Protein 2HXP (pdb70)

Nearest PDB structures (foldseek):
  2hxp-assembly1_A  TM=1.007E+00  e=1.174E-29  Homo sapiens
  4y2e-assembly2_B  TM=9.713E-01  e=1.994E-22  Homo sapiens
  2oud-assembly1_A  TM=9.543E-01  e=6.697E-16  Homo sapiens
  1zzw-assembly2_B  TM=9.482E-01  e=1.706E-15  Homo sapiens
  7y4d-assembly2_B  TM=9.473E-01  e=2.190E-15  Homo sapiens

Solvent-accessible surface area: 7666 Å² total; per-residue (Å²): 98,125,7,32,76,7,32,109,40,0,22,2,4,24,21,186,10,4,49,58,90,149,9,1,78,158,36,46,4,86,2,0,0,0,0,0,55,124,34,74,27,100,37,111,198,56,77,90,27,64,53,62,62,1,57,3,13,82,166,110,10,152,55,3,39,152,19,0,82,66,0,4,131,17,0,35,78,0,44,93,112,119,18,1,0,0,0,1,2,100,69,2,37,26,48,0,5,8,0,0,1,0,4,0,1,63,87,74,167,51,48,15,106,77,0,74,81,43,0,131,218,106,26,122,77,37,56,95,27,152,90,5,67,28,26,8,92,58,16,52,155,68,65,217

Secondary structure (DSSP, 8-state):
--PEEEETTEEEE-TTGGG-HHHHHHTTEEEEEE-SSS---TTTT-TT-EEEE----GGGGGGHHHHHHHHHHHHHHHHHTT-EEEEE-SSSSSHHHHHHHHHHHHHHT--HHHHHHHHHHH-S-----HHHHHHHHHHHHHH-

B-factor: mean 27.8, std 8.23, range [13.04, 52.52]

Organism: Homo sapiens (NCBI:txid9606)

CATH classification: 3.90.190.10

Structure (mmCIF, N/CA/C/O backbone):
data_2HXP
#
_entry.id   2HXP
#
_cell.length_a   50.527
_cell.length_b   50.527
_cell.length_c   59.851
_cell.angle_alpha   90.00
_cell.angle_beta   90.00
_cell.angle_gamma   120.00
#
_symmetry.space_group_name_H-M   'P 32'
#
loop_
_entity.id
_entity.type
_entity.pdbx_description
1 polymer 'Dual specificity protein phosphatase 9'
2 non-polymer 'PHOSPHATE ION'
3 water water
#
loop_
_atom_site.group_PDB
_atom_site.id
_atom_site.type_symbol
_atom_site.label_atom_id
_atom_site.label_alt_id
_atom_site.label_comp_id
_atom_site.label_asym_id
_atom_site.label_entity_id
_atom_site.label_seq_id
_atom_site.pdbx_PDB_ins_code
_atom_site.Cartn_x
_atom_site.Cartn_y
_atom_site.Cartn_z
_atom_site.occupancy
_atom_site.B_iso_or_equiv
_atom_site.auth_seq_id
_atom_site.auth_comp_id
_atom_site.auth_asym_id
_atom_site.auth_atom_id
_atom_site.pdbx_PDB_model_num
ATOM 1 N N . SER A 1 4 ? 5.510 45.662 -3.544 1.00 45.42 202 SER A N 1
ATOM 2 C CA . SER A 1 4 ? 6.059 45.906 -4.910 1.00 45.37 202 SER A CA 1
ATOM 3 C C . SER A 1 4 ? 7.250 45.009 -5.194 1.00 44.16 202 SER A C 1
ATOM 4 O O . SER A 1 4 ? 7.279 44.295 -6.207 1.00 44.27 202 SER A O 1
ATOM 7 N N . PHE A 1 5 ? 8.229 45.044 -4.289 1.00 43.37 203 PHE A N 1
ATOM 8 C CA . PHE A 1 5 ? 9.432 44.236 -4.422 1.00 40.36 203 PHE A CA 1
ATOM 9 C C . PHE A 1 5 ? 10.113 43.977 -3.079 1.00 37.55 203 PHE A C 1
ATOM 10 O O . PHE A 1 5 ? 10.216 44.870 -2.233 1.00 36.97 203 PHE A O 1
ATOM 18 N N . PRO A 1 6 ? 10.551 42.733 -2.847 1.00 35.48 204 PRO A N 1
ATOM 19 C CA . PRO A 1 6 ? 11.232 42.424 -1.583 1.00 32.62 204 PRO A CA 1
ATOM 20 C C . PRO A 1 6 ? 12.655 42.955 -1.786 1.00 31.70 204 PRO A C 1
ATOM 21 O O . PRO A 1 6 ? 13.139 42.981 -2.920 1.00 30.24 204 PRO A O 1
ATOM 25 N N . VAL A 1 7 ? 13.322 43.394 -0.724 1.00 29.65 205 VAL A N 1
ATOM 26 C CA . VAL A 1 7 ? 14.681 43.905 -0.881 1.00 27.95 205 VAL A CA 1
ATOM 27 C C . VAL A 1 7 ? 15.687 42.774 -0.733 1.00 26.79 205 VAL A C 1
ATOM 28 O O . VAL A 1 7 ? 15.493 41.880 0.078 1.00 25.21 205 VAL A O 1
ATOM 32 N N . GLN A 1 8 ? 16.754 42.798 -1.527 1.00 25.12 206 GLN A N 1
ATOM 33 C CA . GLN A 1 8 ? 17.769 41.749 -1.440 1.00 23.52 206 GLN A CA 1
ATOM 34 C C . GLN A 1 8 ? 18.808 42.103 -0.379 1.00 22.83 206 GLN A C 1
ATOM 35 O O . GLN A 1 8 ? 19.360 43.210 -0.379 1.00 23.14 206 GLN A O 1
ATOM 41 N N . ILE A 1 9 ? 19.074 41.154 0.520 1.00 21.35 207 ILE A N 1
ATOM 42 C CA . ILE A 1 9 ? 20.023 41.365 1.611 1.00 20.06 207 ILE A CA 1
ATOM 43 C C . ILE A 1 9 ? 21.418 40.836 1.285 1.00 19.05 207 ILE A C 1
ATOM 44 O O . ILE A 1 9 ? 22.410 41.529 1.492 1.00 20.77 207 ILE A O 1
ATOM 49 N N . LEU A 1 10 ? 21.472 39.594 0.823 1.00 20.01 208 LEU A N 1
ATOM 50 C CA . LEU A 1 10 ? 22.703 38.943 0.391 1.00 22.01 208 LEU A CA 1
ATOM 51 C C . LEU A 1 10 ? 22.308 38.284 -0.930 1.00 22.47 208 LEU A C 1
ATOM 52 O O . LEU A 1 10 ? 21.122 38.072 -1.192 1.00 23.32 208 LEU A O 1
ATOM 57 N N . PRO A 1 11 ? 23.286 37.951 -1.780 1.00 21.97 209 PRO A N 1
ATOM 58 C CA . PRO A 1 11 ? 22.901 37.313 -3.040 1.00 21.50 209 PRO A CA 1
ATOM 59 C C . PRO A 1 11 ? 21.949 36.123 -2.813 1.00 21.07 209 PRO A C 1
ATOM 60 O O . PRO A 1 11 ? 22.265 35.190 -2.074 1.00 19.41 209 PRO A O 1
ATOM 64 N N . ASN A 1 12 ? 20.781 36.191 -3.445 1.00 20.92 210 ASN A N 1
ATOM 65 C CA . ASN A 1 12 ? 19.736 35.165 -3.364 1.00 20.58 210 ASN A CA 1
ATOM 66 C C . ASN A 1 12 ? 18.888 35.182 -2.092 1.00 20.03 210 ASN A C 1
ATOM 67 O O . ASN A 1 12 ? 17.964 34.383 -1.955 1.00 20.61 210 ASN A O 1
ATOM 72 N N . LEU A 1 13 ? 19.196 36.091 -1.172 1.00 20.31 211 LEU A N 1
ATOM 73 C CA . LEU A 1 13 ? 18.440 36.199 0.077 1.00 18.83 211 LEU A CA 1
ATOM 74 C C . LEU A 1 13 ? 17.604 37.477 0.043 1.00 17.37 211 LEU A C 1
ATOM 75 O O . LEU A 1 13 ? 18.151 38.575 0.044 1.00 18.62 211 LEU A O 1
ATOM 80 N N . TYR A 1 14 ? 16.281 37.324 0.021 1.00 17.71 212 TYR A N 1
ATOM 81 C CA . TYR A 1 14 ? 15.367 38.465 -0.036 1.00 18.15 212 TYR A CA 1
ATOM 82 C C . TYR A 1 14 ? 14.528 38.605 1.227 1.00 18.83 212 TYR A C 1
ATOM 83 O O . TYR A 1 14 ? 14.146 37.613 1.835 1.00 17.66 212 TYR A O 1
ATOM 92 N N . LEU A 1 15 ? 14.233 39.847 1.595 1.00 19.88 213 LEU A N 1
ATOM 93 C CA . LEU A 1 15 ? 13.449 40.159 2.791 1.00 20.75 213 LEU A CA 1
ATOM 94 C C . LEU A 1 15 ? 12.153 40.846 2.365 1.00 22.58 213 LEU A C 1
ATOM 95 O O . LEU A 1 15 ? 12.198 41.861 1.675 1.00 23.89 213 LEU A O 1
ATOM 100 N N . GLY A 1 16 ? 10.999 40.317 2.774 1.00 22.38 214 GLY A N 1
ATOM 101 C CA . GLY A 1 16 ? 9.764 40.944 2.333 1.00 24.24 214 GLY A CA 1
ATOM 102 C C . GLY A 1 16 ? 8.541 40.880 3.219 1.00 21.47 214 GLY A C 1
ATOM 103 O O . GLY A 1 16 ? 8.624 40.562 4.404 1.00 21.51 214 GLY A O 1
ATOM 104 N N . SER A 1 17 ? 7.392 41.168 2.613 1.00 21.92 215 SER A N 1
ATOM 105 C CA . SER A 1 17 ? 6.109 41.193 3.314 1.00 20.35 215 SER A CA 1
ATOM 106 C C . SER A 1 17 ? 5.145 40.123 2.828 1.00 19.26 215 SER A C 1
ATOM 107 O O . SER A 1 17 ? 5.415 39.412 1.867 1.00 20.32 215 SER A O 1
ATOM 110 N N . ALA A 1 18 ? 3.994 40.047 3.490 1.00 20.79 216 ALA A N 1
ATOM 111 C CA . ALA A 1 18 ? 2.963 39.079 3.130 1.00 23.02 216 ALA A CA 1
ATOM 112 C C . ALA A 1 18 ? 2.457 39.375 1.718 1.00 23.08 216 ALA A C 1
ATOM 113 O O . ALA A 1 18 ? 1.996 38.486 1.008 1.00 25.10 216 ALA A O 1
ATOM 115 N N . ARG A 1 19 ? 2.550 40.636 1.318 1.00 24.95 217 ARG A N 1
ATOM 116 C CA . ARG A 1 19 ? 2.128 41.047 -0.017 1.00 25.95 217 ARG A CA 1
ATOM 117 C C . ARG A 1 19 ? 3.090 40.403 -1.019 1.00 24.34 217 ARG A C 1
ATOM 118 O O . ARG A 1 19 ? 2.680 39.823 -2.031 1.00 22.17 217 ARG A O 1
ATOM 126 N N . ASP A 1 20 ? 4.381 40.475 -0.709 1.00 23.77 218 ASP A N 1
ATOM 127 C CA . ASP A 1 20 ? 5.393 39.900 -1.573 1.00 23.66 218 ASP A CA 1
ATOM 128 C C . ASP A 1 20 ? 5.227 38.396 -1.702 1.00 23.06 218 ASP A C 1
ATOM 129 O O . ASP A 1 20 ? 5.554 37.814 -2.733 1.00 23.85 218 ASP A O 1
ATOM 134 N N . SER A 1 21 ? 4.717 37.761 -0.652 1.00 22.65 219 SER A N 1
ATOM 135 C CA . SER A 1 21 ? 4.566 36.314 -0.668 1.00 22.60 219 SER A CA 1
ATOM 136 C C . SER A 1 21 ? 3.478 35.830 -1.612 1.00 21.96 219 SER A C 1
ATOM 137 O O . SER A 1 21 ? 3.437 34.650 -1.947 1.00 21.53 219 SER A O 1
ATOM 140 N N . ALA A 1 22 ? 2.615 36.741 -2.057 1.00 23.29 220 ALA A N 1
ATOM 141 C CA . ALA A 1 22 ? 1.516 36.372 -2.950 1.00 23.89 220 ALA A CA 1
ATOM 142 C C . ALA A 1 22 ? 1.689 36.847 -4.393 1.00 25.93 220 ALA A C 1
ATOM 143 O O . ALA A 1 22 ? 0.781 36.680 -5.214 1.00 25.03 220 ALA A O 1
ATOM 145 N N . ASN A 1 23 ? 2.843 37.435 -4.701 1.00 26.77 221 ASN A N 1
ATOM 146 C CA . ASN A 1 23 ? 3.107 37.939 -6.047 1.00 29.04 221 ASN A CA 1
ATOM 147 C C . ASN A 1 23 ? 3.933 36.955 -6.876 1.00 29.61 221 AS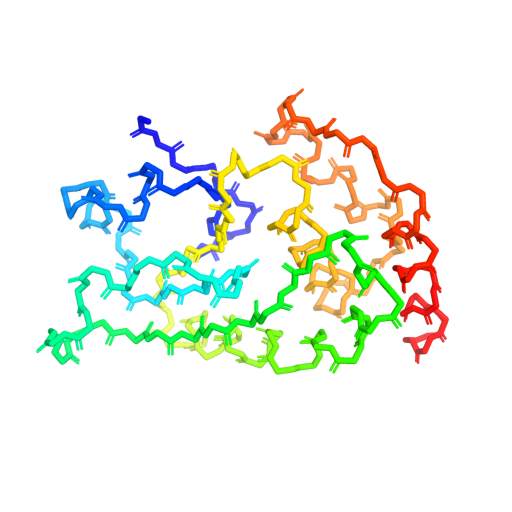N A C 1
ATOM 148 O O . ASN A 1 23 ? 5.164 37.032 -6.907 1.00 28.32 221 ASN A O 1
ATOM 153 N N . LEU A 1 24 ? 3.254 36.043 -7.560 1.00 29.27 222 LEU A N 1
ATOM 154 C CA . LEU A 1 24 ? 3.925 35.028 -8.357 1.00 31.69 222 LEU A CA 1
ATOM 155 C C . LEU A 1 24 ? 4.830 35.608 -9.439 1.00 32.84 222 LEU A C 1
ATOM 156 O O . LEU A 1 24 ? 5.843 35.008 -9.788 1.00 32.25 222 LEU A O 1
ATOM 161 N N . GLU A 1 25 ? 4.447 36.771 -9.963 1.00 34.85 223 GLU A N 1
ATOM 162 C CA . GLU A 1 25 ? 5.213 37.452 -11.002 1.00 36.96 223 GLU A CA 1
ATOM 163 C C . GLU A 1 25 ? 6.519 38.010 -10.419 1.00 36.29 223 GLU A C 1
ATOM 164 O O . GLU A 1 25 ? 7.575 37.934 -11.048 1.00 36.34 223 GLU A O 1
ATOM 170 N N . SER A 1 26 ? 6.435 38.566 -9.214 1.00 35.65 224 SER A N 1
ATOM 171 C CA . SER A 1 26 ? 7.601 39.146 -8.554 1.00 35.28 224 SER A CA 1
ATOM 172 C C . SER A 1 26 ? 8.597 38.082 -8.116 1.00 34.98 224 SER A C 1
ATOM 173 O O . SER A 1 26 ? 9.813 38.308 -8.153 1.00 35.10 224 SER A O 1
ATOM 176 N N . LEU A 1 27 ? 8.076 36.926 -7.710 1.00 33.21 225 LEU A N 1
ATOM 177 C CA . LEU A 1 27 ? 8.895 35.795 -7.269 1.00 32.01 225 LEU A CA 1
ATOM 178 C C . LEU A 1 27 ? 9.602 35.145 -8.458 1.00 33.36 225 LEU A C 1
ATOM 179 O O . LEU A 1 27 ? 10.705 34.616 -8.319 1.00 31.48 225 LEU A O 1
ATOM 184 N N . ALA A 1 28 ? 8.961 35.184 -9.626 1.00 32.77 226 ALA A N 1
ATOM 185 C CA . ALA A 1 28 ? 9.552 34.615 -10.834 1.00 34.34 226 ALA A CA 1
ATOM 186 C C . ALA A 1 28 ? 10.731 35.486 -11.262 1.00 34.27 226 ALA A C 1
ATOM 187 O O . ALA A 1 28 ? 11.824 34.983 -11.520 1.00 36.04 226 ALA A O 1
ATOM 189 N N . LYS A 1 29 ? 10.496 36.792 -11.329 1.00 35.10 227 LYS A N 1
ATOM 190 C CA . LYS A 1 29 ? 11.520 37.766 -11.702 1.00 36.43 227 LYS A CA 1
ATOM 191 C C . LYS A 1 29 ? 12.778 37.615 -10.853 1.00 35.72 227 LYS A C 1
ATOM 192 O O . LYS A 1 29 ? 13.892 37.676 -11.366 1.00 35.60 227 LYS A O 1
ATOM 198 N N . LEU A 1 30 ? 12.598 37.408 -9.552 1.00 34.42 228 LEU A N 1
ATOM 199 C CA . LEU A 1 30 ? 13.738 37.290 -8.652 1.00 32.49 228 LEU A CA 1
ATOM 200 C C . LEU A 1 30 ? 14.299 35.881 -8.481 1.00 31.93 228 LEU A C 1
ATOM 201 O O . LEU A 1 30 ? 15.252 35.683 -7.726 1.00 32.83 228 LEU A O 1
ATOM 206 N N . GLY A 1 31 ? 13.719 34.911 -9.177 1.00 29.68 229 GLY A N 1
ATOM 207 C CA . GLY A 1 31 ? 14.198 33.539 -9.080 1.00 29.07 229 GLY A CA 1
ATOM 208 C C . GLY A 1 31 ? 14.016 32.870 -7.725 1.00 29.11 229 GLY A C 1
ATOM 209 O O . GLY A 1 31 ? 14.768 31.959 -7.360 1.00 27.62 229 GLY A O 1
ATOM 210 N N . ILE A 1 32 ? 13.004 33.315 -6.991 1.00 27.78 230 ILE A N 1
ATOM 211 C CA . ILE A 1 32 ? 12.695 32.787 -5.666 1.00 27.34 230 ILE A CA 1
ATOM 212 C C . ILE A 1 32 ? 11.787 31.562 -5.745 1.00 27.41 230 ILE A C 1
ATOM 213 O O . ILE A 1 32 ? 10.703 31.632 -6.315 1.00 27.45 230 ILE A O 1
ATOM 218 N N . ARG A 1 33 ? 12.246 30.440 -5.192 1.00 26.40 231 ARG A N 1
ATOM 219 C CA . ARG A 1 33 ? 11.468 29.202 -5.176 1.00 28.99 231 ARG A CA 1
ATOM 220 C C . ARG A 1 33 ? 11.327 28.686 -3.747 1.00 27.48 231 ARG A C 1
ATOM 221 O O . ARG A 1 33 ? 10.640 27.693 -3.503 1.00 28.33 231 ARG A O 1
ATOM 229 N N . TYR A 1 34 ? 11.989 29.362 -2.811 1.00 25.30 232 TYR A N 1
ATOM 230 C CA . TYR A 1 34 ? 11.952 28.990 -1.399 1.00 23.81 232 TYR A CA 1
ATOM 231 C C . TYR A 1 34 ? 11.325 30.123 -0.617 1.00 21.33 232 TYR A C 1
ATOM 232 O O . TYR A 1 34 ? 11.671 31.285 -0.816 1.00 21.78 232 TYR A O 1
ATOM 241 N N . ILE A 1 35 ? 10.400 29.792 0.275 1.00 19.72 233 ILE A N 1
ATOM 242 C CA . ILE A 1 35 ? 9.742 30.818 1.059 1.00 19.38 233 ILE A CA 1
ATOM 243 C C . ILE A 1 35 ? 9.695 30.490 2.546 1.00 17.24 233 ILE A C 1
ATOM 244 O O . ILE A 1 35 ? 9.160 29.462 2.942 1.00 18.25 233 ILE A O 1
ATOM 249 N N . LEU A 1 36 ? 10.285 31.368 3.353 1.00 18.11 234 LEU A N 1
ATOM 250 C CA . LEU A 1 36 ? 10.296 31.196 4.804 1.00 17.02 234 LEU A CA 1
ATOM 251 C C . LEU A 1 36 ? 9.245 32.130 5.390 1.00 16.34 234 LEU A C 1
ATOM 252 O O . LEU A 1 36 ? 9.446 33.336 5.469 1.00 16.98 234 LEU A O 1
ATOM 257 N N . ASN A 1 37 ? 8.119 31.542 5.782 1.00 17.33 235 ASN A N 1
ATOM 258 C CA . ASN A 1 37 ? 6.986 32.255 6.358 1.00 17.47 235 ASN A CA 1
ATOM 259 C C . ASN A 1 37 ? 7.167 32.284 7.877 1.00 18.05 235 ASN A C 1
ATOM 260 O O . ASN A 1 37 ? 6.935 31.286 8.559 1.00 18.57 235 ASN A O 1
ATOM 265 N N . VAL A 1 38 ? 7.591 33.424 8.408 1.00 17.04 236 VAL A N 1
ATOM 266 C CA . VAL A 1 38 ? 7.819 33.505 9.841 1.00 19.79 236 VAL A CA 1
ATOM 267 C C . VAL A 1 38 ? 6.628 34.044 10.620 1.00 19.65 236 VAL A C 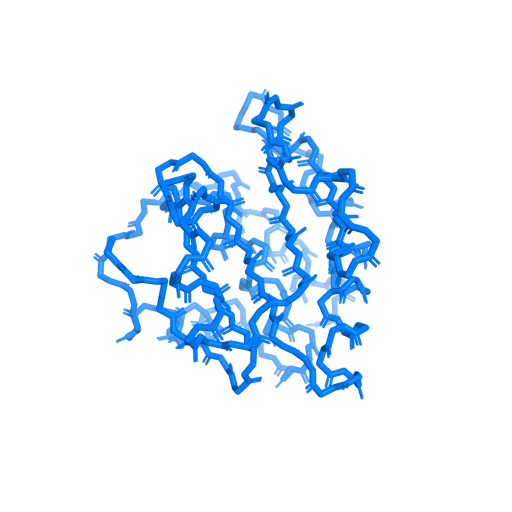1
ATOM 268 O O . VAL A 1 38 ? 6.730 35.024 11.367 1.00 21.93 236 VAL A O 1
ATOM 272 N N . THR A 1 39 ? 5.494 33.382 10.428 1.00 18.23 237 THR A N 1
ATOM 273 C CA . THR A 1 39 ? 4.259 33.725 11.117 1.00 17.63 237 THR A CA 1
ATOM 274 C C . THR A 1 39 ? 3.555 32.411 11.432 1.00 17.95 237 THR A C 1
ATOM 275 O O . THR A 1 39 ? 3.786 31.395 10.779 1.00 18.16 237 THR A O 1
ATOM 279 N N . PRO A 1 40 ? 2.694 32.415 12.450 1.00 21.49 238 PRO A N 1
ATOM 280 C CA . PRO A 1 40 ? 1.970 31.197 12.815 1.00 22.40 238 PRO A CA 1
ATOM 281 C C . PRO A 1 40 ? 0.774 30.936 11.906 1.00 23.85 238 PRO A C 1
ATOM 282 O O . PRO A 1 40 ? 0.351 29.798 11.743 1.00 24.39 238 PRO A O 1
ATOM 286 N N . ASN A 1 41 ? 0.260 31.996 11.287 1.00 24.81 239 ASN A N 1
ATOM 287 C CA . ASN A 1 41 ? -0.961 31.890 10.505 1.00 27.39 239 ASN A CA 1
ATOM 288 C C . ASN A 1 41 ? -1.085 32.351 9.058 1.00 26.76 239 ASN A C 1
ATOM 289 O O . ASN A 1 41 ? -2.147 32.143 8.458 1.00 27.02 239 ASN A O 1
ATOM 294 N N . LEU A 1 42 ? -0.068 32.975 8.470 1.00 24.40 240 LEU A N 1
ATOM 295 C CA . LEU A 1 42 ? -0.243 33.417 7.082 1.00 22.68 240 LEU A CA 1
ATOM 296 C C . LEU A 1 42 ? -0.235 32.246 6.108 1.00 21.07 240 LEU A C 1
ATOM 297 O O . LEU A 1 42 ? 0.407 31.233 6.342 1.00 20.59 240 LEU A O 1
ATOM 302 N N . PRO A 1 43 ? -0.957 32.383 4.987 1.00 22.07 241 PRO A N 1
ATOM 303 C CA . PRO A 1 43 ? -1.052 31.345 3.956 1.00 21.75 241 PRO A CA 1
ATOM 304 C C . PRO A 1 43 ? 0.249 31.106 3.198 1.00 22.31 241 PRO A C 1
ATOM 305 O O . PRO A 1 43 ? 1.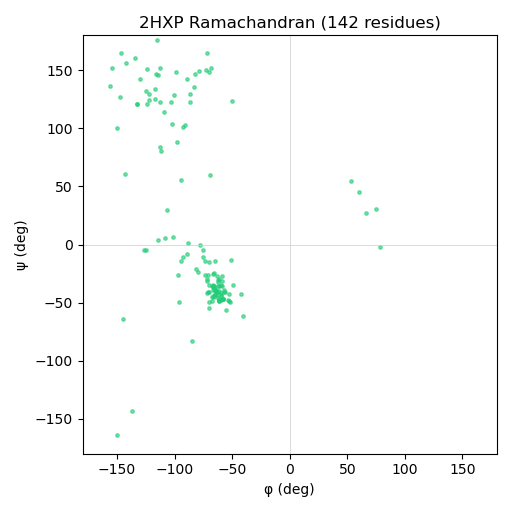074 32.009 3.075 1.00 20.85 241 PRO A O 1
ATOM 309 N N . ASN A 1 44 ? 0.414 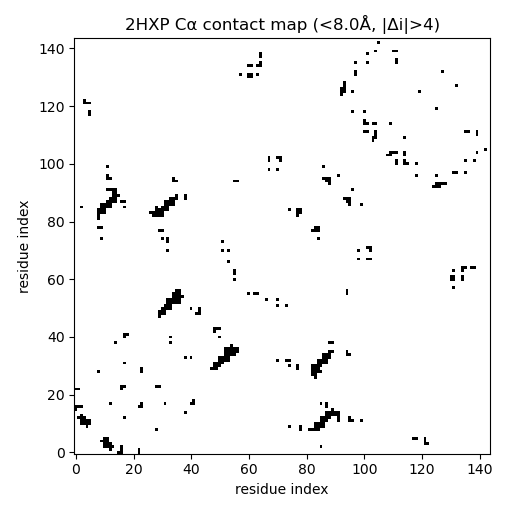29.880 2.703 1.00 21.12 242 ASN A N 1
ATOM 310 C CA . ASN A 1 44 ? 1.551 29.502 1.866 1.00 22.67 242 ASN A CA 1
ATOM 311 C C . ASN A 1 44 ? 0.878 29.261 0.520 1.00 23.15 242 ASN A C 1
ATOM 312 O O . ASN A 1 44 ? 0.583 28.130 0.121 1.00 24.39 242 ASN A O 1
ATOM 317 N N . PHE A 1 45 ? 0.632 30.371 -0.160 1.00 24.58 243 PHE A N 1
ATOM 318 C CA . PHE A 1 45 ? -0.075 30.395 -1.434 1.00 26.22 243 PHE A CA 1
ATOM 319 C C . PHE A 1 45 ? 0.238 29.351 -2.489 1.00 26.94 243 PHE A C 1
ATOM 320 O O . PHE A 1 45 ? -0.675 28.799 -3.116 1.00 26.16 243 PHE A O 1
ATOM 328 N N . PHE A 1 46 ? 1.515 29.054 -2.684 1.00 26.72 244 PHE A N 1
ATOM 329 C CA . PHE A 1 46 ? 1.893 28.114 -3.729 1.00 26.67 244 PHE A CA 1
ATOM 330 C C . PHE A 1 46 ? 2.342 26.756 -3.208 1.00 28.40 244 PHE A C 1
ATOM 331 O O . PHE A 1 46 ? 3.151 26.071 -3.831 1.00 27.46 244 PHE A O 1
ATOM 339 N N . GLU A 1 47 ? 1.795 26.368 -2.063 1.00 30.01 245 GLU A N 1
ATOM 340 C CA . GLU A 1 47 ? 2.144 25.103 -1.440 1.00 33.04 245 GLU A CA 1
ATOM 341 C C . GLU A 1 47 ? 1.876 23.895 -2.329 1.00 34.57 245 GLU A C 1
ATOM 342 O O . GLU A 1 47 ? 2.641 22.929 -2.309 1.00 34.95 245 GLU A O 1
ATOM 348 N N . LYS A 1 48 ? 0.809 23.942 -3.121 1.00 35.08 246 LYS A N 1
ATOM 349 C CA . LYS A 1 48 ? 0.493 22.809 -3.989 1.00 37.35 246 LYS A CA 1
ATOM 350 C C . LYS A 1 48 ? 1.406 22.719 -5.213 1.00 38.32 246 LYS A C 1
ATOM 351 O O . LYS A 1 48 ? 1.344 21.749 -5.982 1.00 38.17 246 LYS A O 1
ATOM 357 N N . ASN A 1 49 ? 2.273 23.720 -5.363 1.00 38.28 247 ASN A N 1
ATOM 358 C CA . ASN A 1 49 ? 3.215 23.800 -6.483 1.00 38.93 247 ASN A CA 1
ATOM 359 C C . ASN A 1 49 ? 4.571 23.158 -6.125 1.00 39.91 247 ASN A C 1
ATOM 360 O O . ASN A 1 49 ? 5.404 23.778 -5.460 1.00 39.59 247 ASN A O 1
ATOM 365 N N . GLY A 1 50 ? 4.790 21.927 -6.588 1.00 39.78 248 GLY A N 1
ATOM 366 C CA . GLY A 1 50 ? 6.029 21.209 -6.303 1.00 39.58 248 GLY A CA 1
ATOM 367 C C . GLY A 1 50 ? 7.334 21.945 -6.580 1.00 39.10 248 GLY A C 1
ATOM 368 O O . GLY A 1 50 ? 8.403 21.495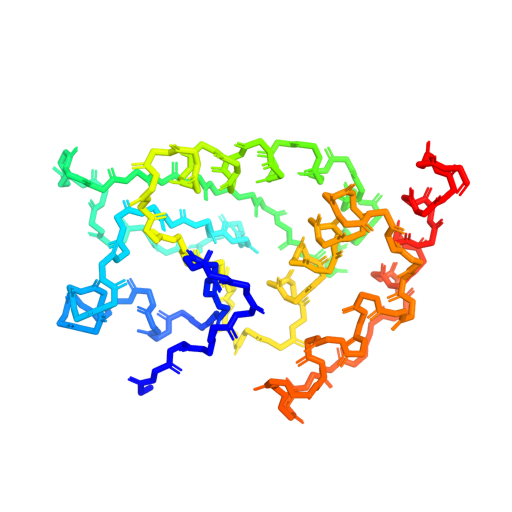 -6.152 1.00 39.91 248 GLY A O 1
ATOM 369 N N . ASP A 1 51 ? 7.263 23.063 -7.296 1.00 38.45 249 ASP A N 1
ATOM 370 C CA . ASP A 1 51 ? 8.454 23.848 -7.613 1.00 38.02 249 ASP A CA 1
ATOM 371 C C . ASP A 1 51 ? 8.847 24.745 -6.446 1.00 36.25 249 ASP A C 1
ATOM 372 O O . ASP A 1 51 ? 9.991 25.186 -6.352 1.00 36.40 249 ASP A O 1
ATOM 377 N N . PHE A 1 52 ? 7.896 25.014 -5.558 1.00 34.14 250 PHE A N 1
ATOM 378 C CA . PHE A 1 52 ? 8.182 25.863 -4.408 1.00 32.25 250 PHE A CA 1
ATOM 379 C C . PHE A 1 52 ? 8.467 25.053 -3.164 1.00 30.51 250 PHE A C 1
ATOM 380 O O . PHE A 1 52 ? 7.933 23.964 -2.980 1.00 29.74 250 PHE A O 1
ATOM 388 N N . HIS A 1 53 ? 9.316 25.593 -2.299 1.00 28.27 251 HIS A N 1
ATOM 389 C CA . HIS A 1 53 ? 9.636 24.917 -1.056 1.00 26.65 251 HIS A CA 1
ATOM 390 C C . HIS A 1 53 ? 9.265 25.872 0.064 1.00 25.24 251 HIS A C 1
ATOM 391 O O . HIS A 1 53 ? 9.723 27.015 0.072 1.00 22.74 251 HIS A O 1
ATOM 398 N N . TYR A 1 54 ? 8.419 25.412 0.985 1.00 22.40 252 TYR A N 1
ATOM 399 C CA . TYR A 1 54 ? 7.985 26.236 2.109 1.00 21.96 252 TYR A CA 1
ATOM 400 C C . TYR A 1 54 ? 8.476 25.771 3.465 1.00 21.46 252 TYR A C 1
ATOM 401 O O . TYR A 1 54 ? 8.702 24.585 3.685 1.00 21.14 252 TYR A O 1
ATOM 410 N N . LYS A 1 55 ? 8.613 26.739 4.370 1.00 20.89 253 LYS A N 1
ATOM 411 C CA . LYS A 1 55 ? 9.014 26.510 5.754 1.00 22.30 253 LYS A CA 1
ATOM 412 C C . LYS A 1 55 ? 8.284 27.578 6.562 1.00 22.00 253 LYS A C 1
ATOM 413 O O . LYS A 1 55 ? 8.360 28.766 6.247 1.00 20.17 253 LYS A O 1
ATOM 419 N N . GLN A 1 56 ? 7.558 27.163 7.589 1.00 20.85 254 GLN A N 1
ATOM 420 C CA . GLN A 1 56 ? 6.833 28.130 8.399 1.00 21.45 254 GLN A CA 1
ATOM 421 C C . GLN A 1 56 ? 7.212 27.999 9.859 1.00 20.99 254 GLN A C 1
ATOM 422 O O . GLN A 1 56 ? 7.261 26.895 10.397 1.00 21.26 254 GLN A O 1
ATOM 428 N N . ILE A 1 57 ? 7.506 29.134 10.482 1.00 20.44 255 ILE A N 1
ATOM 429 C CA . ILE A 1 57 ? 7.883 29.174 11.886 1.00 21.83 255 ILE A CA 1
ATOM 430 C C . ILE A 1 57 ? 6.934 30.126 12.596 1.00 20.92 255 ILE A C 1
ATOM 431 O O . ILE A 1 57 ? 6.864 31.305 12.253 1.00 20.67 255 ILE A O 1
ATOM 436 N N . PRO A 1 58 ? 6.199 29.623 13.602 1.00 20.52 256 PRO A N 1
ATOM 437 C CA . PRO A 1 58 ? 5.230 30.390 14.379 1.00 20.21 256 PRO A CA 1
ATOM 438 C C . PRO A 1 58 ? 5.806 31.452 15.309 1.00 23.53 256 PRO A C 1
ATOM 439 O O . PRO A 1 58 ? 5.599 31.393 16.523 1.00 22.98 256 PRO A O 1
ATOM 443 N N . ILE A 1 59 ? 6.519 32.421 14.747 1.00 24.02 257 ILE A N 1
ATOM 444 C CA . ILE A 1 59 ? 7.104 33.486 15.549 1.00 25.70 257 ILE A CA 1
ATOM 445 C C . ILE A 1 59 ? 6.086 34.593 15.820 1.00 27.49 257 ILE A C 1
ATOM 446 O O . ILE A 1 59 ? 5.354 35.007 14.923 1.00 26.12 257 ILE A O 1
ATOM 451 N N . SER A 1 60 ? 6.038 35.063 17.065 1.00 29.62 258 SER A N 1
ATOM 452 C CA . SER A 1 60 ? 5.115 36.122 17.434 1.00 31.73 258 SER A CA 1
ATOM 453 C C . SER A 1 60 ? 5.645 36.900 18.627 1.00 33.47 258 SER A C 1
ATOM 454 O O . SER A 1 60 ? 6.386 36.365 19.457 1.00 33.33 258 SER A O 1
ATOM 457 N N . ASP A 1 61 ? 5.259 38.166 18.714 1.00 34.62 259 ASP A N 1
ATOM 458 C CA . ASP A 1 61 ? 5.699 38.994 19.821 1.00 36.84 259 ASP A CA 1
ATOM 459 C C . ASP A 1 61 ? 4.961 38.605 21.098 1.00 37.81 259 ASP A C 1
ATOM 460 O O . ASP A 1 61 ? 5.370 38.975 22.205 1.00 37.54 259 ASP A O 1
ATOM 465 N N . HIS A 1 62 ? 3.882 37.834 20.942 1.00 37.69 260 HIS A N 1
ATOM 466 C CA . HIS A 1 62 ? 3.102 37.361 22.089 1.00 39.12 260 HIS A CA 1
ATOM 467 C C . HIS A 1 62 ? 3.946 36.385 22.906 1.00 38.88 260 HIS A C 1
ATOM 468 O O . HIS A 1 62 ? 3.728 36.205 24.106 1.00 39.39 260 HIS A O 1
ATOM 475 N N . TRP A 1 63 ? 4.913 35.754 22.251 1.00 37.70 261 TRP A N 1
ATOM 476 C CA . TRP A 1 63 ? 5.807 34.812 22.919 1.00 37.35 261 TRP A CA 1
ATOM 477 C C . TRP A 1 63 ? 7.199 34.959 22.335 1.00 38.61 261 TRP A C 1
ATOM 478 O O . TRP A 1 63 ? 7.766 34.023 21.764 1.00 37.98 261 TRP A O 1
ATOM 489 N N . SER A 1 64 ? 7.736 36.161 22.490 1.00 39.23 262 SER A N 1
ATOM 490 C CA . SER A 1 64 ? 9.046 36.505 21.962 1.00 40.58 262 SER A CA 1
ATOM 491 C C . SER A 1 64 ? 10.189 35.733 22.601 1.00 41.26 262 SER A C 1
ATOM 492 O O . SER A 1 64 ? 11.311 35.721 22.082 1.00 41.79 262 SER A O 1
ATOM 495 N N . GLN A 1 65 ? 9.901 35.079 23.721 1.00 41.32 263 GLN A N 1
ATOM 496 C CA . GLN A 1 65 ? 10.908 34.317 24.447 1.00 41.85 263 GLN A CA 1
ATOM 497 C C . GLN A 1 65 ? 11.295 32.972 23.814 1.00 41.07 263 GLN A C 1
ATOM 498 O O . GLN A 1 65 ? 12.278 32.358 24.228 1.00 40.92 263 GLN A O 1
ATOM 504 N N . ASN A 1 66 ? 10.541 32.523 22.813 1.00 40.59 264 ASN A N 1
ATOM 505 C CA . ASN A 1 66 ? 10.846 31.254 22.152 1.00 41.46 264 ASN A CA 1
ATOM 506 C C . ASN A 1 66 ? 11.697 31.431 20.889 1.00 39.71 264 ASN A C 1
ATOM 507 O O . ASN A 1 66 ? 12.265 30.469 20.371 1.00 39.94 264 ASN A O 1
ATOM 512 N N . LEU A 1 67 ? 11.789 32.668 20.414 1.00 37.14 265 LEU A N 1
ATOM 513 C CA . LEU A 1 67 ? 12.517 33.014 19.200 1.00 35.60 265 LEU A CA 1
ATOM 514 C C . LEU A 1 67 ? 13.869 32.349 18.914 1.00 35.61 265 LEU A C 1
ATOM 515 O O . LEU A 1 67 ? 14.010 31.670 17.895 1.00 35.05 265 LEU A O 1
ATOM 520 N N . SER A 1 68 ? 14.870 32.540 19.773 1.00 35.01 266 SER A N 1
ATOM 521 C CA . SER A 1 68 ? 16.188 31.937 19.518 1.00 35.23 266 SER A CA 1
ATOM 522 C C . SER A 1 68 ? 16.073 30.453 19.174 1.00 33.79 266 SER A C 1
ATOM 523 O O . SER A 1 68 ? 16.836 29.932 18.370 1.00 33.32 266 SER A O 1
ATOM 526 N N . ARG A 1 69 ? 15.114 29.782 19.792 1.00 33.40 267 ARG A N 1
ATOM 527 C CA . ARG A 1 69 ? 14.886 28.364 19.563 1.00 31.64 267 ARG A CA 1
ATOM 528 C C . ARG A 1 69 ? 14.580 28.020 18.098 1.00 30.31 267 ARG A C 1
ATOM 529 O O . ARG A 1 69 ? 14.857 26.908 17.637 1.00 29.79 267 ARG A O 1
ATOM 537 N N . PHE A 1 70 ? 14.021 28.977 17.365 1.00 27.05 268 PHE A N 1
ATOM 538 C CA . PHE A 1 70 ? 13.673 28.751 15.969 1.00 24.60 268 PHE A CA 1
ATOM 539 C C . PHE A 1 70 ? 14.769 29.168 14.991 1.00 24.04 268 PHE A C 1
ATOM 540 O O . PHE A 1 70 ? 14.691 28.857 13.807 1.00 22.87 268 PHE A O 1
ATOM 548 N N . PHE A 1 71 ? 15.790 29.867 15.472 1.00 23.50 269 PHE A N 1
ATOM 549 C CA . PHE A 1 71 ? 16.839 30.316 14.566 1.00 23.47 269 PHE A CA 1
ATOM 550 C C . PHE A 1 71 ? 17.535 29.196 13.799 1.00 22.52 269 PHE A C 1
ATOM 551 O O . PHE A 1 71 ? 17.715 29.297 12.587 1.00 22.55 269 PHE A O 1
ATOM 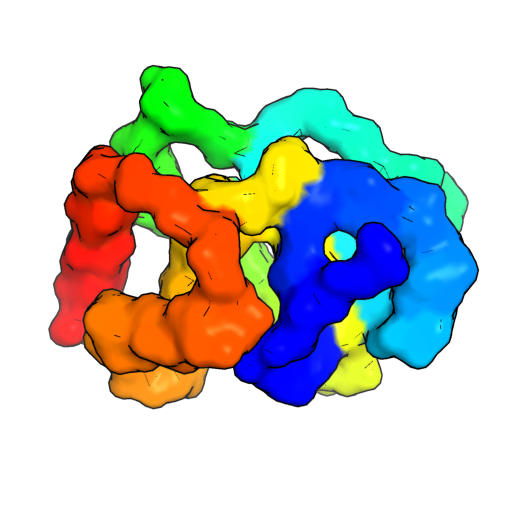559 N N . PRO A 1 72 ? 17.931 28.111 14.485 1.00 22.77 270 PRO A N 1
ATOM 560 C CA . PRO A 1 72 ? 18.601 27.003 13.801 1.00 22.82 270 PRO A CA 1
ATOM 561 C C . PRO A 1 72 ? 17.871 26.418 12.582 1.00 21.60 270 PRO A C 1
ATOM 562 O O . PRO A 1 72 ? 18.481 26.229 11.537 1.00 21.44 270 PRO A O 1
ATOM 566 N N . GLU A 1 73 ? 16.577 26.129 12.701 1.00 22.91 271 GLU A N 1
ATOM 567 C CA . GLU A 1 73 ? 15.855 25.561 11.562 1.00 22.09 271 GLU A CA 1
ATOM 568 C C . GLU A 1 73 ? 15.637 26.602 10.459 1.00 20.72 271 GLU A C 1
ATOM 569 O O . GLU A 1 73 ? 15.573 26.262 9.278 1.00 19.48 271 GLU A O 1
ATOM 575 N N . ALA A 1 74 ? 15.530 27.868 10.844 1.00 19.03 272 ALA A N 1
ATOM 576 C CA . ALA A 1 74 ? 15.349 28.932 9.858 1.00 18.18 272 ALA A CA 1
ATOM 577 C C . ALA A 1 74 ? 16.627 29.057 9.032 1.00 19.20 272 ALA A C 1
ATOM 578 O O . ALA A 1 74 ? 16.599 29.100 7.800 1.00 18.00 272 ALA A O 1
ATOM 580 N N . ILE A 1 75 ? 17.752 29.115 9.729 1.00 18.09 273 ILE A N 1
ATOM 581 C CA . ILE A 1 75 ? 19.040 29.241 9.072 1.00 20.07 273 ILE A CA 1
ATOM 582 C C . ILE A 1 75 ? 19.273 28.054 8.140 1.00 21.01 273 ILE A C 1
ATOM 583 O O . ILE A 1 75 ? 19.742 28.221 7.017 1.00 19.77 273 ILE A O 1
ATOM 588 N N . GLU A 1 76 ? 18.926 26.855 8.592 1.00 22.27 274 GLU A N 1
ATOM 589 C CA . GLU A 1 76 ? 19.104 25.664 7.757 1.00 23.87 274 GLU A CA 1
ATOM 590 C C . GLU A 1 76 ? 18.308 25.794 6.448 1.00 22.94 274 GLU A C 1
ATOM 591 O O . GLU A 1 76 ? 18.806 25.491 5.364 1.00 21.70 274 GLU A O 1
ATOM 597 N N . PHE A 1 77 ? 17.068 26.251 6.556 1.00 20.83 275 PHE A N 1
ATOM 598 C CA . PHE A 1 77 ? 16.230 26.404 5.377 1.00 19.93 275 PHE A CA 1
ATOM 599 C C . PHE A 1 77 ? 16.813 27.401 4.388 1.00 18.94 275 PHE A C 1
ATOM 600 O O . PHE A 1 77 ? 16.876 27.136 3.192 1.00 18.62 275 PHE A O 1
ATOM 608 N N . ILE A 1 78 ? 17.219 28.563 4.891 1.00 18.07 276 ILE A N 1
ATOM 609 C CA . ILE A 1 78 ? 17.790 29.592 4.036 1.00 18.64 276 ILE A CA 1
ATOM 610 C C . ILE A 1 78 ? 19.049 29.058 3.372 1.00 18.38 276 ILE A C 1
ATOM 611 O O . ILE A 1 78 ? 19.332 29.381 2.223 1.00 19.10 276 ILE A O 1
ATOM 616 N N . ASP A 1 79 ? 19.808 28.242 4.100 1.00 19.71 277 ASP A N 1
ATOM 617 C CA . ASP A 1 79 ? 21.034 27.686 3.540 1.00 22.45 277 ASP A CA 1
ATOM 618 C C . ASP A 1 79 ? 20.742 26.731 2.385 1.00 24.38 277 ASP A C 1
ATOM 619 O O . ASP A 1 79 ? 21.497 26.683 1.407 1.00 25.47 277 ASP A O 1
ATOM 624 N N . GLU A 1 80 ? 19.651 25.980 2.489 1.00 26.10 278 GLU A N 1
ATOM 625 C CA . GLU A 1 80 ? 19.315 25.032 1.427 1.00 28.65 278 GLU A CA 1
ATOM 626 C C . GLU A 1 80 ? 19.093 25.799 0.135 1.00 29.31 278 GLU A C 1
ATOM 627 O O . GLU A 1 80 ? 19.645 25.448 -0.915 1.00 30.39 278 GLU A O 1
ATOM 633 N N . ALA A 1 81 ? 18.283 26.850 0.220 1.00 28.68 279 ALA A N 1
ATOM 634 C CA . ALA A 1 81 ? 17.991 27.677 -0.936 1.00 27.74 279 ALA A CA 1
ATOM 635 C C . ALA A 1 81 ? 19.279 28.204 -1.552 1.00 28.21 279 ALA A C 1
ATOM 636 O O . ALA A 1 81 ? 19.539 27.986 -2.737 1.00 27.05 279 ALA A O 1
ATOM 638 N N . LEU A 1 82 ? 20.091 28.888 -0.747 1.00 26.19 280 LEU A N 1
ATOM 639 C CA . LEU A 1 82 ? 21.333 29.447 -1.266 1.00 27.60 280 LEU A CA 1
ATOM 640 C C . LEU A 1 82 ? 22.309 28.410 -1.785 1.00 29.63 280 LEU A C 1
ATOM 641 O O . LEU A 1 82 ? 23.013 28.664 -2.760 1.00 30.79 280 LEU A O 1
ATOM 646 N N . SER A 1 83 ? 22.364 27.249 -1.140 1.00 31.53 281 SER A N 1
ATOM 647 C CA . SER A 1 83 ? 23.269 26.211 -1.594 1.00 33.95 281 SER A CA 1
ATOM 648 C C . SER A 1 83 ? 22.813 25.698 -2.947 1.00 35.04 281 SER A C 1
ATOM 649 O O . SER A 1 83 ? 23.636 25.375 -3.800 1.00 36.07 281 SER A O 1
ATOM 652 N N . GLN A 1 84 ? 21.500 25.636 -3.146 1.00 35.20 282 GLN A N 1
ATOM 653 C CA . GLN A 1 84 ? 20.938 25.179 -4.411 1.00 35.92 282 GLN A CA 1
ATOM 654 C C . GLN A 1 84 ? 21.014 26.291 -5.449 1.00 35.61 282 GLN A C 1
ATOM 655 O O . GLN A 1 84 ? 20.608 26.108 -6.597 1.00 34.99 282 GLN A O 1
ATOM 661 N N . ASN A 1 85 ? 21.553 27.437 -5.035 1.00 35.71 283 ASN A N 1
ATOM 662 C CA . ASN A 1 85 ? 21.672 28.617 -5.887 1.00 34.38 283 ASN A CA 1
ATOM 663 C C . ASN A 1 85 ? 20.284 29.067 -6.337 1.00 35.34 283 ASN A C 1
ATOM 664 O O . ASN A 1 85 ? 20.050 29.382 -7.508 1.00 34.65 283 ASN A O 1
ATOM 669 N N . CYS A 1 86 ? 19.361 29.091 -5.379 1.00 33.87 284 CYS A N 1
ATOM 670 C CA . CYS A 1 86 ? 17.987 29.506 -5.617 1.00 32.91 284 CYS A CA 1
ATOM 671 C C . CYS A 1 86 ? 17.686 30.643 -4.656 1.00 30.55 284 CYS A C 1
ATOM 672 O O . CYS A 1 86 ? 18.257 30.704 -3.571 1.00 28.56 284 CYS A O 1
ATOM 675 N N . GLY A 1 87 ? 16.783 31.533 -5.051 1.00 27.30 285 GLY A N 1
ATOM 676 C CA . GLY A 1 87 ? 16.417 32.641 -4.187 1.00 25.99 285 GLY A CA 1
ATOM 677 C C . GLY A 1 87 ? 15.382 32.225 -3.159 1.00 22.59 285 GLY A C 1
ATOM 678 O O . GLY A 1 87 ? 14.526 31.370 -3.415 1.00 24.22 285 GLY A O 1
ATOM 679 N N . VAL A 1 88 ? 15.463 32.826 -1.982 1.00 22.72 286 VAL A N 1
ATOM 680 C CA . VAL A 1 88 ? 14.530 32.521 -0.908 1.00 21.08 286 VAL A CA 1
ATOM 681 C C . VAL A 1 88 ? 13.975 33.826 -0.367 1.00 18.76 286 VAL A C 1
ATOM 682 O O . VAL A 1 88 ? 14.687 34.824 -0.289 1.00 18.93 286 VAL A O 1
ATOM 686 N N . LEU A 1 89 ? 12.694 33.815 -0.008 1.00 18.98 287 LEU A N 1
ATOM 687 C CA . LEU A 1 89 ? 12.047 34.998 0.541 1.00 17.72 287 LEU A CA 1
ATOM 688 C C . LEU A 1 89 ? 11.679 34.778 2.002 1.00 17.02 287 LEU A C 1
ATOM 689 O O . LEU A 1 89 ? 10.967 33.835 2.328 1.00 17.05 287 LEU A O 1
ATOM 694 N N . VAL A 1 90 ? 12.180 35.647 2.875 1.00 16.85 288 VAL A N 1
ATOM 695 C CA . VAL A 1 90 ? 11.859 35.574 4.294 1.00 16.97 288 VAL A CA 1
ATOM 696 C C . VAL A 1 90 ? 10.840 36.687 4.515 1.00 17.28 288 VAL A C 1
ATOM 697 O O . VAL A 1 90 ? 11.106 37.857 4.218 1.00 16.98 288 VAL A O 1
ATOM 701 N N . HIS A 1 91 ? 9.672 36.330 5.026 1.00 15.14 289 HIS A N 1
ATOM 702 C CA . HIS A 1 91 ? 8.657 37.346 5.231 1.00 16.36 289 HIS A CA 1
ATOM 703 C C . HIS A 1 91 ? 7.791 37.083 6.442 1.00 17.75 289 HIS A C 1
ATOM 704 O O . HIS A 1 91 ? 7.780 35.982 6.986 1.00 19.47 289 HIS A O 1
ATOM 711 N N . SER A 1 92 ? 7.072 38.121 6.844 1.00 17.89 290 SER A N 1
ATOM 712 C CA . SER A 1 92 ? 6.126 38.048 7.946 1.00 19.90 290 SER A CA 1
ATOM 713 C C . SER A 1 92 ? 4.900 38.809 7.444 1.00 21.23 290 SER A C 1
ATOM 714 O O . SER A 1 92 ? 4.570 38.719 6.262 1.00 21.11 290 SER A O 1
ATOM 717 N N . LEU A 1 93 ? 4.217 39.549 8.306 1.00 21.40 291 LEU A N 1
ATOM 718 C CA . LEU A 1 93 ? 3.041 40.276 7.840 1.00 24.20 291 LEU A CA 1
ATOM 719 C C . LEU A 1 93 ? 3.472 41.607 7.241 1.00 24.54 291 LEU A C 1
ATOM 720 O O . LEU A 1 93 ? 3.630 41.723 6.025 1.00 25.90 291 LEU A O 1
ATOM 725 N N . ALA A 1 94 ? 3.670 42.608 8.088 1.00 24.72 292 ALA A N 1
ATOM 726 C CA . ALA A 1 94 ? 4.111 43.909 7.607 1.00 26.31 292 ALA A CA 1
ATOM 727 C C . ALA A 1 94 ? 5.572 43.776 7.170 1.00 26.46 292 ALA A C 1
ATOM 728 O O . ALA A 1 94 ? 6.048 44.513 6.308 1.00 23.34 292 ALA A O 1
ATOM 730 N N . GLY A 1 95 ? 6.271 42.814 7.761 1.00 25.20 293 GLY A N 1
ATOM 731 C CA . GLY A 1 95 ? 7.662 42.585 7.414 1.00 25.29 293 GLY A CA 1
ATOM 732 C C . GLY A 1 95 ? 8.641 43.599 7.976 1.00 24.59 293 GLY A C 1
ATOM 733 O O . GLY A 1 95 ? 9.676 43.875 7.354 1.00 25.33 293 GLY A O 1
ATOM 734 N N . VAL A 1 96 ? 8.336 44.167 9.137 1.00 23.90 294 VAL A N 1
ATOM 735 C CA . VAL A 1 96 ? 9.248 45.139 9.727 1.00 24.01 294 VAL A CA 1
ATOM 736 C C . VAL A 1 96 ? 9.886 44.677 11.038 1.00 22.56 294 VAL A C 1
ATOM 737 O O . VAL A 1 96 ? 10.639 45.431 11.660 1.00 21.18 294 VAL A O 1
ATOM 741 N N . SER A 1 97 ? 9.608 43.442 11.452 1.00 20.50 295 SER A N 1
ATOM 742 C CA . SER A 1 97 ? 10.174 42.942 12.705 1.00 18.97 295 SER A CA 1
ATOM 743 C C . SER A 1 97 ? 10.551 41.458 12.738 1.00 19.21 295 SER A C 1
ATOM 744 O O . SER A 1 97 ? 11.724 41.116 12.881 1.00 20.22 295 SER A O 1
ATOM 747 N N . ARG A 1 98 ? 9.566 40.575 12.616 1.00 19.60 296 ARG A N 1
ATOM 748 C CA . ARG A 1 98 ? 9.842 39.140 12.677 1.00 19.20 296 ARG A CA 1
ATOM 749 C C . ARG A 1 98 ? 10.783 38.645 11.576 1.00 19.52 296 ARG A C 1
ATOM 750 O O . ARG A 1 98 ? 11.750 37.931 11.845 1.00 19.12 296 ARG A O 1
ATOM 758 N N . SER A 1 99 ? 10.494 39.019 10.338 1.00 18.62 297 SER A N 1
ATOM 759 C CA . SER A 1 99 ? 11.335 38.626 9.210 1.00 17.85 297 SER A CA 1
ATOM 760 C C . SER A 1 99 ? 12.737 39.218 9.348 1.00 18.01 297 SER A C 1
ATOM 761 O O . SER A 1 99 ? 13.739 38.569 9.051 1.00 17.96 297 SER A O 1
ATOM 764 N N . VAL A 1 100 ? 12.803 40.465 9.787 1.00 16.85 298 VAL A N 1
ATOM 765 C CA . VAL A 1 100 ? 14.086 41.129 9.965 1.00 17.47 298 VAL A CA 1
ATOM 766 C C . VAL A 1 100 ? 14.936 40.402 11.012 1.00 16.45 298 VAL A C 1
ATOM 767 O O . VAL A 1 100 ? 16.120 40.145 10.797 1.00 16.34 298 VAL A O 1
ATOM 771 N N . THR A 1 101 ? 14.324 40.062 12.139 1.00 16.18 299 THR A N 1
ATOM 772 C CA . THR A 1 101 ? 15.033 39.386 13.222 1.00 17.52 299 THR A CA 1
ATOM 773 C C . THR A 1 101 ? 15.657 38.072 12.777 1.00 18.21 299 THR A C 1
ATOM 774 O O . THR A 1 101 ? 16.823 37.797 13.065 1.00 17.85 299 THR A O 1
ATOM 778 N N . VAL A 1 102 ? 14.881 37.261 12.066 1.00 16.65 300 VAL A N 1
ATOM 779 C CA . VAL A 1 102 ? 15.390 35.991 11.582 1.00 16.22 300 VAL A CA 1
ATOM 780 C C . VAL A 1 102 ? 16.510 36.218 10.574 1.00 17.15 300 VAL A C 1
ATOM 781 O O . VAL A 1 102 ? 17.505 35.495 10.556 1.00 15.03 300 VAL A O 1
ATOM 785 N N . THR A 1 103 ? 16.351 37.233 9.735 1.00 15.83 301 THR A N 1
ATOM 786 C CA . THR A 1 103 ? 17.368 37.520 8.741 1.00 15.29 301 THR A CA 1
ATOM 787 C C . THR A 1 103 ? 18.664 37.983 9.397 1.00 14.73 301 THR A C 1
ATOM 788 O O . THR A 1 103 ? 19.763 37.611 8.972 1.00 15.41 301 THR A O 1
ATOM 792 N N . VAL A 1 104 ? 18.537 38.792 10.439 1.00 16.13 302 VAL A N 1
ATOM 793 C CA . VAL A 1 104 ? 19.724 39.266 11.136 1.00 15.58 302 VAL A CA 1
ATOM 794 C C . VAL A 1 104 ? 20.433 38.062 11.763 1.00 16.59 302 VAL A C 1
ATOM 795 O O . VAL A 1 104 ? 21.653 37.968 11.724 1.00 15.46 302 VAL A O 1
ATOM 799 N N . ALA A 1 105 ? 19.663 37.130 12.317 1.00 16.13 303 ALA A N 1
ATOM 800 C CA . ALA A 1 105 ? 20.260 35.948 12.938 1.00 16.68 303 ALA A CA 1
ATOM 801 C C . ALA A 1 105 ? 21.067 35.165 11.912 1.00 15.98 303 ALA A C 1
ATOM 802 O O . ALA A 1 105 ? 22.184 34.720 12.182 1.00 15.83 303 ALA A O 1
ATOM 804 N N . TYR A 1 106 ? 20.503 35.003 10.724 1.00 15.96 304 TYR A N 1
ATOM 805 C CA . TYR A 1 106 ? 21.191 34.273 9.668 1.00 16.28 304 TYR A CA 1
ATOM 806 C C . TYR A 1 106 ? 22.532 34.948 9.332 1.00 17.03 304 TYR A C 1
ATOM 807 O O . TYR A 1 106 ? 23.570 34.291 9.233 1.00 16.86 304 TYR A O 1
ATOM 816 N N . LEU A 1 107 ? 22.499 36.263 9.149 1.00 15.53 305 LEU A N 1
ATOM 817 C CA . LEU A 1 107 ? 23.710 37.022 8.830 1.00 14.90 305 LEU A CA 1
ATOM 818 C C . LEU A 1 107 ? 24.757 36.822 9.927 1.00 17.27 305 LEU A C 1
ATOM 819 O O . LEU A 1 107 ? 25.931 36.556 9.652 1.00 16.52 305 LEU A O 1
ATOM 824 N N . MET A 1 108 ? 24.318 36.952 11.174 1.00 16.83 306 MET A N 1
ATOM 825 C CA . MET A 1 108 ? 25.213 36.776 12.307 1.00 17.52 306 MET A CA 1
ATOM 826 C C . MET A 1 108 ? 25.974 35.452 12.203 1.00 17.48 306 MET A C 1
ATOM 827 O O . MET A 1 108 ? 27.200 35.420 12.323 1.00 17.96 306 MET A O 1
ATOM 832 N N . GLN A 1 109 ? 25.254 34.363 11.949 1.00 18.00 307 GLN A N 1
ATOM 833 C CA . GLN A 1 109 ? 25.899 33.059 11.857 1.00 19.13 307 GLN A CA 1
ATOM 834 C C . GLN A 1 109 ? 26.782 32.862 10.630 1.00 20.60 307 GLN A C 1
ATOM 835 O O . GLN A 1 109 ? 27.958 32.523 10.754 1.00 19.56 307 GLN A O 1
ATOM 841 N N . LYS A 1 110 ? 26.227 33.081 9.444 1.00 20.00 308 LYS A N 1
ATOM 842 C CA . LYS A 1 110 ? 26.993 32.858 8.225 1.00 21.35 308 LYS A CA 1
ATOM 843 C C . LYS A 1 110 ? 28.171 33.786 8.006 1.00 21.84 308 LYS A C 1
ATOM 844 O O . LYS A 1 110 ? 29.212 33.363 7.496 1.00 23.41 308 LYS A O 1
ATOM 850 N N . LEU A 1 111 ? 28.025 35.051 8.378 1.00 22.09 309 LEU A N 1
ATOM 851 C CA . LEU A 1 111 ? 29.113 35.995 8.159 1.00 22.75 309 LEU A CA 1
ATOM 852 C C . LEU A 1 111 ? 29.937 36.298 9.405 1.00 23.55 309 LEU A C 1
ATOM 853 O O . LEU A 1 111 ? 30.815 37.164 9.377 1.00 23.79 309 LEU A O 1
ATOM 858 N N . HIS A 1 112 ? 29.663 35.572 10.489 1.00 22.77 310 HIS A N 1
ATOM 859 C CA . HIS A 1 112 ? 30.385 35.768 11.745 1.00 23.94 310 HIS A CA 1
ATOM 860 C C . HIS A 1 112 ? 30.320 37.236 12.136 1.00 24.37 310 HIS A C 1
ATOM 861 O O . HIS A 1 112 ? 31.341 37.886 12.368 1.00 23.87 310 HIS A O 1
ATOM 868 N N . LEU A 1 113 ? 29.098 37.749 12.214 1.00 23.25 311 LEU A N 1
ATOM 869 C CA . LEU A 1 113 ? 28.870 39.143 12.560 1.00 22.36 311 LEU A CA 1
ATOM 870 C C . LEU A 1 113 ? 28.122 39.342 13.865 1.00 21.51 311 LEU A C 1
ATOM 871 O O . LEU A 1 113 ? 27.259 38.541 14.232 1.00 20.42 311 LEU A O 1
ATOM 876 N N . SER A 1 114 ? 28.456 40.430 14.555 1.00 21.40 312 SER A N 1
ATOM 877 C CA . SER A 1 114 ? 27.795 40.778 15.800 1.00 20.23 312 SER A CA 1
ATOM 878 C C . SER A 1 114 ? 26.391 41.245 15.398 1.00 20.34 312 SER A C 1
ATOM 879 O O . SER A 1 114 ? 26.142 41.529 14.231 1.00 19.18 312 SER A O 1
ATOM 882 N N . LEU A 1 115 ? 25.483 41.323 16.362 1.00 21.05 313 LEU A N 1
ATOM 883 C CA . LEU A 1 115 ? 24.126 41.779 16.088 1.00 20.16 313 LEU A CA 1
ATOM 884 C C . LEU A 1 115 ? 24.111 43.121 15.370 1.00 19.63 313 LEU A C 1
ATOM 885 O O . LEU A 1 115 ? 23.416 43.290 14.373 1.00 17.72 313 LEU A O 1
ATOM 890 N N . ASN A 1 116 ? 24.879 44.078 15.880 1.00 20.00 314 ASN A N 1
ATOM 891 C CA . ASN A 1 116 ? 24.919 45.406 15.285 1.00 20.30 314 ASN A CA 1
ATOM 892 C C . ASN A 1 116 ? 25.413 45.452 13.844 1.00 20.03 314 ASN A C 1
ATOM 893 O O . ASN A 1 116 ? 24.790 46.088 12.989 1.00 19.34 314 ASN A O 1
ATOM 898 N N . ASP A 1 117 ? 26.525 44.784 13.571 1.00 20.61 315 ASP A N 1
ATOM 899 C CA . ASP A 1 117 ? 27.056 44.787 12.216 1.00 21.08 315 ASP A CA 1
ATOM 900 C C . ASP A 1 117 ? 26.060 44.111 11.273 1.00 19.89 315 ASP A C 1
ATOM 901 O O . ASP A 1 117 ? 25.828 44.587 10.166 1.00 19.00 315 ASP A O 1
ATOM 906 N N . ALA A 1 118 ? 25.456 43.014 11.723 1.00 20.67 316 ALA A N 1
ATOM 907 C CA . ALA A 1 118 ? 24.480 42.308 10.898 1.00 18.96 316 ALA A CA 1
ATOM 908 C C . ALA A 1 118 ? 23.282 43.226 10.679 1.00 18.89 316 ALA A C 1
ATOM 909 O O . ALA A 1 118 ? 22.758 43.322 9.574 1.00 19.16 316 ALA A O 1
ATOM 911 N N . TYR A 1 119 ? 22.862 43.914 11.736 1.00 19.08 317 TYR A N 1
ATOM 912 C CA . TYR A 1 119 ? 21.735 44.839 11.642 1.00 18.39 317 TYR A CA 1
ATOM 913 C C . TYR A 1 119 ? 22.020 45.975 10.661 1.00 18.14 317 TYR A C 1
ATOM 914 O O . TYR A 1 119 ? 21.138 46.401 9.907 1.00 20.40 317 TYR A O 1
ATOM 923 N N . ASP A 1 120 ? 23.249 46.479 10.683 1.00 19.85 318 ASP A N 1
ATOM 924 C CA . ASP A 1 120 ? 23.627 47.570 9.795 1.00 20.48 318 ASP A CA 1
ATOM 925 C C . ASP A 1 120 ? 23.454 47.186 8.326 1.00 20.95 318 ASP A C 1
ATOM 926 O O . ASP A 1 120 ? 23.098 48.025 7.493 1.00 21.64 318 ASP A O 1
ATOM 931 N N . LEU A 1 121 ? 23.709 45.922 8.008 1.00 21.34 319 LEU A N 1
ATOM 932 C CA . LEU A 1 121 ? 23.578 45.462 6.633 1.00 22.49 319 LEU A CA 1
ATOM 933 C C . LEU A 1 121 ? 22.126 45.556 6.194 1.00 21.88 319 LEU A C 1
ATOM 934 O O . LEU A 1 121 ? 21.833 46.004 5.087 1.00 22.46 319 LEU A O 1
ATOM 939 N N . VAL A 1 122 ? 21.217 45.140 7.071 1.00 18.56 320 VAL A N 1
ATOM 940 C CA . VAL A 1 122 ? 19.790 45.181 6.768 1.00 20.26 320 VAL A CA 1
ATOM 941 C C . VAL A 1 122 ? 19.258 46.621 6.767 1.00 20.28 320 VAL A C 1
ATOM 942 O O . VAL A 1 122 ? 18.474 46.997 5.892 1.00 20.64 320 VAL A O 1
ATOM 946 N N . LYS A 1 123 ? 19.693 47.427 7.735 1.00 21.40 321 LYS A N 1
ATOM 947 C CA . LYS A 1 123 ? 19.246 48.821 7.824 1.00 24.18 321 LYS A CA 1
ATOM 948 C C . LYS A 1 123 ? 19.536 49.564 6.522 1.00 24.11 321 LYS A C 1
ATOM 949 O O . LYS A 1 123 ? 18.717 50.348 6.042 1.00 23.69 321 LYS A O 1
ATOM 955 N N . ARG A 1 124 ? 20.702 49.302 5.947 1.00 24.79 322 ARG A N 1
ATOM 956 C CA . ARG A 1 124 ? 21.094 49.968 4.716 1.00 26.72 322 ARG A CA 1
ATOM 957 C C . ARG A 1 124 ? 20.202 49.596 3.534 1.00 25.84 322 ARG A C 1
ATOM 958 O O . ARG A 1 124 ? 20.070 50.369 2.586 1.00 26.18 322 ARG A O 1
ATOM 966 N N . LYS A 1 125 ? 19.580 48.426 3.612 1.00 23.23 323 LYS A N 1
ATOM 967 C CA . LYS A 1 125 ? 18.706 47.925 2.554 1.00 22.98 323 LYS A CA 1
ATOM 968 C C . LYS A 1 125 ? 17.226 48.187 2.810 1.00 24.63 323 LYS A C 1
ATOM 969 O O . LYS A 1 125 ? 16.438 48.278 1.871 1.00 23.98 323 LYS A O 1
ATOM 975 N N . LYS A 1 126 ? 16.849 48.300 4.080 1.00 24.30 324 LYS A N 1
ATOM 976 C CA . LYS A 1 126 ? 15.451 48.506 4.444 1.00 25.40 324 LYS A CA 1
ATOM 977 C C . LYS A 1 126 ? 15.327 49.637 5.465 1.00 27.37 324 LYS A C 1
ATOM 978 O O . LYS A 1 126 ? 15.898 49.573 6.553 1.00 26.45 324 LYS A O 1
ATOM 984 N N . SER A 1 127 ? 14.571 50.672 5.103 1.00 28.03 325 SER A N 1
ATOM 985 C CA . SER A 1 127 ? 14.402 51.845 5.960 1.00 28.67 325 SER A CA 1
ATOM 986 C C . SER A 1 127 ? 13.247 51.764 6.953 1.00 30.35 325 SER A C 1
ATOM 987 O O . SER A 1 127 ? 13.105 52.637 7.818 1.00 31.61 325 SER A O 1
ATOM 990 N N . ASN A 1 128 ? 12.413 50.738 6.832 1.00 30.79 326 ASN A N 1
ATOM 991 C CA . ASN A 1 128 ?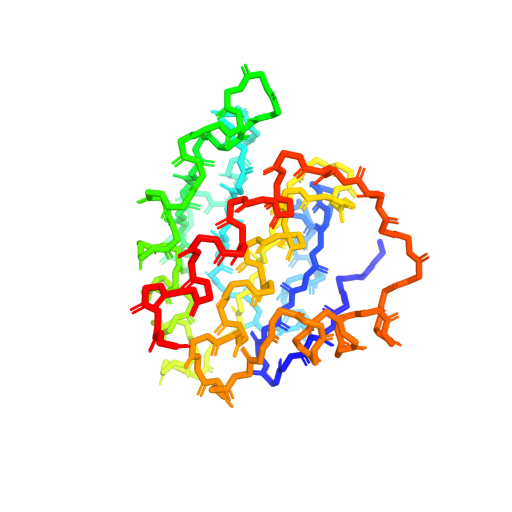 11.287 50.597 7.746 1.00 32.33 326 ASN A CA 1
ATOM 992 C C . ASN A 1 128 ? 11.440 49.385 8.668 1.00 33.13 326 ASN A C 1
ATOM 993 O O . ASN A 1 128 ? 10.928 48.297 8.392 1.00 35.85 326 ASN A O 1
ATOM 998 N N . ILE A 1 129 ? 12.178 49.575 9.755 1.00 31.70 327 ILE A N 1
ATOM 999 C CA . ILE A 1 129 ? 12.395 48.514 10.733 1.00 29.99 327 ILE A CA 1
ATOM 1000 C C . ILE A 1 129 ? 11.886 49.038 12.063 1.00 31.63 327 ILE A C 1
ATOM 1001 O O . ILE A 1 129 ? 12.252 50.147 12.476 1.00 32.05 327 ILE A O 1
ATOM 1006 N N . SER A 1 130 ? 11.048 48.242 12.724 1.00 30.89 328 SER A N 1
ATOM 1007 C CA . SER A 1 130 ? 10.467 48.609 14.013 1.00 31.70 328 SER A CA 1
ATOM 1008 C C . SER A 1 130 ? 11.222 47.908 15.148 1.00 30.17 328 SER A C 1
ATOM 1009 O O . SER A 1 130 ? 11.405 46.693 15.123 1.00 30.00 328 SER A O 1
ATOM 1012 N N . PRO A 1 131 ? 11.665 48.665 16.164 1.00 29.17 329 PRO A N 1
ATOM 1013 C CA . PRO A 1 131 ? 12.393 48.013 17.251 1.00 27.78 329 PRO A CA 1
ATOM 1014 C C . PRO A 1 131 ? 11.527 47.119 18.122 1.00 27.55 329 PRO A C 1
ATOM 1015 O O . PRO A 1 131 ? 10.332 47.364 18.297 1.00 29.16 329 PRO A O 1
ATOM 1019 N N . ASN A 1 132 ? 12.143 46.070 18.646 1.00 25.46 330 ASN A N 1
ATOM 1020 C CA . ASN A 1 132 ? 11.478 45.135 19.543 1.00 23.84 330 ASN A CA 1
ATOM 1021 C C . ASN A 1 132 ? 12.576 44.626 20.450 1.00 22.96 330 ASN A C 1
ATOM 1022 O O . ASN A 1 132 ? 13.350 43.743 20.078 1.00 21.62 330 ASN A O 1
ATOM 1027 N N . PHE A 1 133 ? 12.638 45.193 21.645 1.00 24.03 331 PHE A N 1
ATOM 1028 C CA . PHE A 1 133 ? 13.667 44.839 22.604 1.00 23.40 331 PHE A CA 1
ATOM 1029 C C . PHE A 1 133 ? 13.668 43.393 23.055 1.00 23.05 331 PHE A C 1
ATOM 1030 O O . PHE A 1 133 ? 14.724 42.859 23.399 1.00 21.81 331 PHE A O 1
ATOM 1038 N N . ASN A 1 134 ? 12.501 42.756 23.077 1.00 24.78 332 ASN A N 1
ATOM 1039 C CA . ASN A 1 134 ? 12.466 41.345 23.456 1.00 24.94 332 ASN A CA 1
ATOM 1040 C C . ASN A 1 134 ? 13.206 40.599 22.355 1.00 24.26 332 ASN A C 1
ATOM 1041 O O . ASN A 1 134 ? 14.031 39.730 22.628 1.00 23.28 332 ASN A O 1
ATOM 1046 N N . PHE A 1 135 ? 12.914 40.947 21.102 1.00 22.90 333 PHE A N 1
ATOM 1047 C CA . PHE A 1 135 ? 13.586 40.297 19.988 1.00 22.17 333 PHE A CA 1
ATOM 1048 C C . PHE A 1 135 ? 15.088 40.610 20.065 1.00 20.88 333 PHE A C 1
ATOM 1049 O O . PHE A 1 135 ? 15.929 39.733 19.877 1.00 19.13 333 PHE A O 1
ATOM 1057 N N . MET A 1 136 ? 15.429 41.864 20.345 1.00 20.17 334 MET A N 1
ATOM 1058 C CA . MET A 1 136 ? 16.838 42.241 20.453 1.00 21.04 334 MET A CA 1
ATOM 1059 C C . MET A 1 136 ? 17.550 41.395 21.507 1.00 18.93 334 MET A C 1
ATOM 1060 O O . MET A 1 136 ? 18.692 40.988 21.321 1.00 19.93 334 MET A O 1
ATOM 1065 N N . GLY A 1 137 ? 16.865 41.159 22.622 1.00 20.65 335 GLY A N 1
ATOM 1066 C CA . GLY A 1 137 ? 17.437 40.363 23.692 1.00 20.86 335 GLY A CA 1
ATOM 1067 C C . GLY A 1 137 ? 17.672 38.940 23.233 1.00 20.64 335 GLY A C 1
ATOM 1068 O O . GLY A 1 137 ? 18.678 38.321 23.579 1.00 20.98 335 GLY A O 1
ATOM 1069 N N . GLN A 1 138 ? 16.737 38.420 22.446 1.00 21.10 336 GLN A N 1
ATOM 1070 C CA . GLN A 1 138 ? 16.862 37.069 21.930 1.00 21.85 336 GLN A CA 1
ATOM 1071 C C . GLN A 1 138 ? 18.067 37.003 20.994 1.00 22.31 336 GLN A C 1
ATOM 1072 O O . GLN A 1 138 ? 18.802 36.019 21.001 1.00 20.88 336 GLN A O 1
ATOM 1078 N N . LEU A 1 139 ? 18.269 38.049 20.195 1.00 20.33 337 LEU A N 1
ATOM 1079 C CA . LEU A 1 139 ? 19.403 38.088 19.278 1.00 19.51 337 LEU A CA 1
ATOM 1080 C C . LEU A 1 139 ? 20.718 38.163 20.043 1.00 20.04 337 LEU A C 1
ATOM 1081 O O . LEU A 1 139 ? 21.723 37.593 19.624 1.00 19.27 337 LEU A O 1
ATOM 1086 N N . LEU A 1 140 ? 20.720 38.886 21.157 1.00 20.54 338 LEU A N 1
ATOM 1087 C CA . LEU A 1 140 ? 21.932 38.979 21.956 1.00 20.84 338 LEU A CA 1
ATOM 1088 C C . LEU A 1 140 ? 22.256 37.616 22.566 1.00 22.87 338 LEU A C 1
ATOM 1089 O O . LEU A 1 140 ? 23.425 37.255 22.709 1.00 22.76 338 LEU A O 1
ATOM 1094 N N . ASP A 1 141 ? 21.226 36.857 22.930 1.00 23.08 339 ASP A N 1
ATOM 1095 C CA . ASP A 1 141 ? 21.451 35.529 23.495 1.00 24.84 339 ASP A CA 1
ATOM 1096 C C . ASP A 1 141 ? 22.062 34.646 22.414 1.00 23.67 339 ASP A C 1
ATOM 1097 O O . ASP A 1 141 ? 22.924 33.805 22.684 1.00 22.49 339 ASP A O 1
ATOM 1102 N N . PHE A 1 142 ? 21.610 34.851 21.181 1.00 23.82 340 PHE A N 1
ATOM 1103 C CA . PHE A 1 142 ? 22.122 34.089 20.054 1.00 24.59 340 PHE A CA 1
ATOM 1104 C C . PHE A 1 142 ? 23.560 34.520 19.774 1.00 23.90 340 PHE A C 1
ATOM 1105 O O . PHE A 1 142 ? 24.428 33.698 19.476 1.00 23.98 340 PHE A O 1
ATOM 1113 N N . GLU A 1 143 ? 23.816 35.819 19.867 1.00 23.26 341 GLU A N 1
ATOM 1114 C CA . GLU A 1 143 ? 25.156 36.322 19.616 1.00 22.55 341 GLU A CA 1
ATOM 1115 C C . GLU A 1 143 ? 26.106 35.610 20.571 1.00 24.63 341 GLU A C 1
ATOM 1116 O O . GLU A 1 143 ? 27.227 35.241 20.209 1.00 25.15 341 GLU A O 1
ATOM 1122 N N . ARG A 1 144 ? 25.633 35.418 21.796 1.00 24.93 342 ARG A N 1
ATOM 1123 C CA . ARG A 1 144 ? 26.404 34.757 22.838 1.00 29.40 342 ARG A CA 1
ATOM 1124 C C . ARG A 1 144 ? 26.665 33.283 22.526 1.00 30.02 342 ARG A C 1
ATOM 1125 O O . ARG A 1 144 ? 27.797 32.798 22.685 1.00 29.41 342 ARG A O 1
ATOM 1133 N N . SER A 1 145 ? 25.629 32.574 22.079 1.00 29.63 343 SER A N 1
ATOM 1134 C CA . SER A 1 145 ? 25.773 31.160 21.749 1.00 30.72 343 SER A CA 1
ATOM 1135 C C . SER A 1 145 ? 26.774 30.991 20.612 1.00 31.59 343 SER A C 1
ATOM 1136 O O . SER A 1 145 ? 27.476 29.981 20.549 1.00 31.29 343 SER A O 1
ATOM 1139 N N . LEU A 1 146 ? 26.839 31.968 19.707 1.00 29.85 344 LEU A N 1
ATOM 1140 C CA . LEU A 1 146 ? 27.791 31.885 18.610 1.00 30.94 344 LEU A CA 1
ATOM 1141 C C . LEU A 1 146 ? 29.186 32.154 19.178 1.00 33.30 344 LEU A C 1
ATOM 1142 O O . LEU A 1 146 ? 30.179 31.692 18.614 1.00 32.78 344 LEU A O 1
ATOM 1147 N N . ARG A 1 147 ? 29.232 32.905 20.284 1.00 36.70 345 ARG A N 1
ATOM 1148 C CA . ARG A 1 147 ? 30.454 33.278 21.020 1.00 40.48 345 ARG A CA 1
ATOM 1149 C C . ARG A 1 147 ? 30.707 34.775 21.131 1.00 41.46 345 ARG A C 1
ATOM 1150 O O . ARG A 1 147 ? 30.190 35.550 20.294 1.00 43.69 345 ARG A O 1
#

InterPro domains:
  IPR000340 Dual specificity phosphatase, catalytic domain [PF00782] (211-342)
  IPR000387 Tyrosine-specific protein phosphatases domain [PS50056] (267-327)
  IPR001763 Rhodanese-like domain [PF00581] (11-132)
  IPR001763 Rhodanese-like domain [PS50206] (18-139)
  IPR001763 Rhodanese-like domain [SM00450] (8-136)
  IPR008343 Mitogen-activated protein (MAP) kinase phosphatase [PIRSF000939] (5-374)
  IPR008343 Mitogen-activated protein (MAP) kinase phosphatase [PR01764] (23-33)
  IPR008343 Mitogen-activated protein (MAP) kinase phosphatase [PR01764] (49-61)
  IPR008343 Mitogen-activated protein (MAP) kinase phosphatase [PR01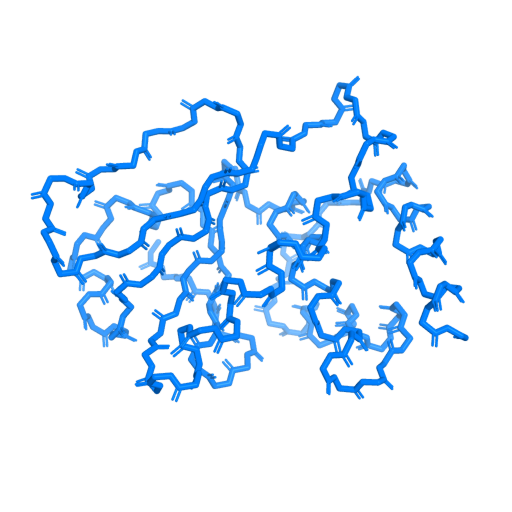764] (230-240)
  IPR008343 Mitogen-activated protein (MAP) kinase phosphatase [PR01764] (252-261)
  IPR008343 Mitogen-activated protein (MAP) kinase phosphatase [PR01764] (268-280)
  IPR020422 Dual specificity protein phosphatase domain [PS50054] (203-346)
  IPR020422 Dual specificity protein phosphatase domain [SM00195] (203-343)
  IPR029021 Protein-tyrosine phosphatase-like [G3DSA:3.90.190.10] (200-352)
  IPR029021 Protein-tyrosine phosphatase-like [SSF52799] (203-346)
  IPR036873 Rhodanese-like domain superfamily [G3DSA:3.40.250.10] (2-144)
  IPR036873 Rhodanese-like domain superfamily [SSF52821] (7-140)

GO terms:
  GO:0004721 phosphoprotein phosphatase activity (F, TAS)
  GO:0005634 nucleus (C, TAS)
  GO:0005737 cytoplasm (C, TAS)
  GO:0006470 protein dephosphorylation (P, TAS)
  GO:0007254 JNK cascade (P, TAS)
  GO:0008138 protein tyrosine/serine/threonine phosphatase activity (F, TAS)
  GO:0005829 cytosol (C, TAS)
  GO:0070371 ERK1 and ERK2 cascade (P, TAS)
  GO:0000165 MAPK cascade (P, TAS)
  GO:0005515 protein binding (F, IPI)

Foldseek 3Di:
DAFWALDQLETADALVCQPDPVRCVVNQAQEEEEAAPDRDNVCVVPPSHHYDYHHDDLVCLVCPLVCLVVLLVRCVVCVVVVGHYYQYYHRRQERSLLSQLLNCCQPVVDQSVVSNVSVCVGDVRHDDDVSSVVSSNVSNVVSD

Sequence (144 aa):
SFPVQILPNLYLGSARDSANLESLAKLGIRYILNVTPNLPNFFEKNGDFHYKQIPISDHWSQNLSRFFPEAIEFIDEALSQNCGVLVHSLAGVSRSVTVTVAYLMQKLHLSLNDAYDLVKRKKSNISPNFNFMGQLLDFERSLR

Radius of gyration: 13.92 Å; Cα contacts (8 Å, |Δi|>4): 240; chains: 1; bounding box: 32×31×36 Å